Protein AF-B0SJK7-F1 (afdb_monomer_lite)

Secondary structure (DSSP, 8-state):
-PPP-----SS--EEEEEE--SGGGTT-EEEEEEEE-TTS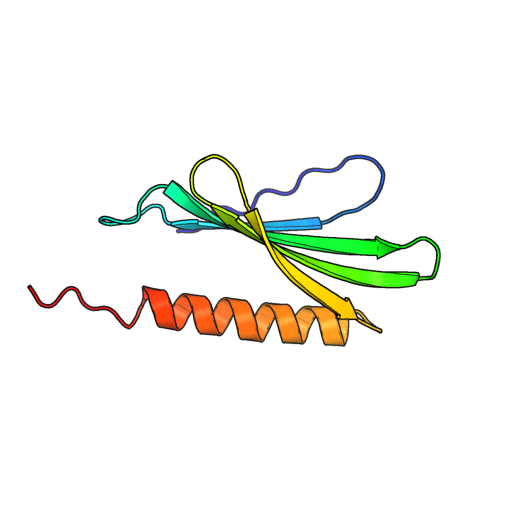-EEEEEEEESSSEEEEEEEEESSHHHHHHHHHHHHHHHHHHHHS-----

Foldseek 3Di:
DFDADFDDDDFRWGKGKGADCDDPRHQKIKMWTWHADPVRWIKIWIFIDRPDTDTDDIDIHNDPVRVVVVVVVVVVVVCCVVVVDPPPD

pLDDT: mean 76.54, std 19.17, range [30.62, 95.31]

Radius of gyration: 14.52 Å; chains: 1; bounding box: 34×27×38 Å

Structure (mmCIF, N/CA/C/O backbone):
data_AF-B0SJK7-F1
#
_entry.id   AF-B0SJK7-F1
#
loop_
_atom_site.group_PDB
_atom_site.id
_atom_site.type_symbol
_atom_site.label_atom_id
_atom_site.label_alt_id
_atom_site.label_comp_id
_atom_site.label_asym_id
_atom_site.label_entity_id
_atom_site.label_seq_id
_atom_site.pdbx_PDB_ins_code
_atom_site.Cartn_x
_atom_site.Cartn_y
_atom_site.Cartn_z
_atom_site.occupancy
_atom_site.B_iso_or_equiv
_atom_site.auth_seq_id
_atom_site.auth_comp_id
_atom_site.auth_asym_id
_atom_site.auth_atom_id
_atom_site.pdbx_PDB_model_num
ATOM 1 N N . MET A 1 1 ? -19.251 0.779 4.046 1.00 30.62 1 MET A N 1
ATOM 2 C CA . MET A 1 1 ? -19.339 1.304 2.668 1.00 30.62 1 MET A CA 1
ATOM 3 C C . MET A 1 1 ? -18.207 2.304 2.511 1.00 30.62 1 MET A C 1
ATOM 5 O O . MET A 1 1 ? -18.262 3.348 3.147 1.00 30.62 1 MET A O 1
ATOM 9 N N . TYR A 1 2 ? -17.144 1.941 1.794 1.00 34.59 2 TYR A N 1
ATOM 10 C CA . TYR A 1 2 ? -15.994 2.821 1.570 1.00 34.59 2 TYR A CA 1
ATOM 11 C C . TYR A 1 2 ? -16.210 3.600 0.267 1.00 34.59 2 TYR A C 1
ATOM 13 O O . TYR A 1 2 ? -16.620 3.013 -0.732 1.00 34.59 2 TYR A O 1
ATOM 21 N N . TYR A 1 3 ? -15.981 4.913 0.292 1.00 33.94 3 TYR A N 1
ATOM 22 C CA . TYR A 1 3 ? -16.040 5.772 -0.890 1.00 33.94 3 TYR A CA 1
ATOM 23 C C . TYR A 1 3 ? -14.638 5.905 -1.490 1.00 33.94 3 TYR A C 1
ATOM 25 O O . TYR A 1 3 ? -13.688 6.218 -0.775 1.00 33.94 3 TYR A O 1
ATOM 33 N N . PHE A 1 4 ? -14.518 5.678 -2.797 1.00 40.44 4 PHE A N 1
ATOM 34 C CA . PHE A 1 4 ? -13.285 5.891 -3.552 1.00 40.44 4 PHE A CA 1
ATOM 35 C C . PHE A 1 4 ? -13.276 7.321 -4.094 1.00 40.44 4 PHE A C 1
ATOM 37 O O . PHE A 1 4 ? -14.253 7.754 -4.702 1.00 40.44 4 PHE A O 1
ATOM 44 N N . PHE A 1 5 ? -12.190 8.057 -3.872 1.00 36.19 5 PHE A N 1
ATOM 45 C CA . PHE A 1 5 ? -12.015 9.411 -4.393 1.00 36.19 5 PHE A CA 1
ATOM 46 C C . PHE A 1 5 ? -10.760 9.452 -5.266 1.00 36.19 5 PHE A C 1
ATOM 48 O O . PHE A 1 5 ? -9.673 9.144 -4.784 1.00 36.19 5 PHE A O 1
ATOM 55 N N . PHE A 1 6 ? -10.927 9.820 -6.536 1.00 42.12 6 PHE A N 1
ATOM 56 C CA . PHE A 1 6 ? -9.847 10.032 -7.499 1.00 42.12 6 PHE A CA 1
ATOM 57 C C . PHE A 1 6 ? -9.683 11.543 -7.707 1.00 42.12 6 PHE A C 1
ATOM 59 O O . PHE A 1 6 ? -10.667 12.224 -7.992 1.00 42.12 6 PHE A O 1
ATOM 66 N N . SER A 1 7 ? -8.472 12.080 -7.557 1.00 38.31 7 SER A N 1
ATOM 67 C CA . SER A 1 7 ? -8.174 13.484 -7.874 1.00 38.31 7 SER A CA 1
ATOM 68 C C . SER A 1 7 ? -6.988 13.580 -8.828 1.00 38.31 7 SER A C 1
ATOM 70 O O . SER A 1 7 ? -5.899 13.131 -8.477 1.00 38.31 7 SER A O 1
ATOM 72 N N . ASP A 1 8 ? -7.199 14.200 -9.990 1.00 46.19 8 ASP A N 1
ATOM 73 C CA . ASP A 1 8 ? -6.178 14.464 -11.008 1.00 46.19 8 ASP A CA 1
ATOM 74 C C . ASP A 1 8 ? -5.483 15.813 -10.764 1.00 46.19 8 ASP A C 1
ATOM 76 O O . ASP A 1 8 ? -6.132 16.858 -10.837 1.00 46.19 8 ASP A O 1
ATOM 80 N N . PHE A 1 9 ? -4.162 15.823 -10.536 1.00 37.38 9 PHE A N 1
ATOM 81 C CA . PHE A 1 9 ? -3.324 17.002 -10.801 1.00 37.38 9 PHE A CA 1
ATOM 82 C C . PHE A 1 9 ? -1.836 16.626 -10.945 1.00 37.38 9 PHE A C 1
ATOM 84 O O . PHE A 1 9 ? -1.237 16.142 -9.997 1.00 37.38 9 PHE A O 1
ATOM 91 N N . TRP A 1 10 ? -1.279 16.868 -12.142 1.00 39.88 10 TRP A N 1
ATOM 92 C CA . TRP A 1 10 ? 0.137 16.915 -12.561 1.00 39.88 10 TRP A CA 1
ATOM 93 C C . TRP A 1 10 ? 1.187 16.269 -11.619 1.00 39.88 10 TRP A C 1
ATOM 95 O O . TRP A 1 10 ? 1.506 16.801 -10.561 1.00 39.88 10 TRP A O 1
ATOM 105 N N . TYR A 1 11 ? 1.824 15.193 -12.110 1.00 47.41 11 TYR A N 1
ATOM 106 C CA . TYR A 1 11 ? 2.241 13.964 -11.404 1.00 47.41 11 TYR A CA 1
ATOM 107 C C . TYR A 1 11 ? 1.028 13.079 -11.114 1.00 47.41 11 TYR A C 1
ATOM 109 O O . TYR A 1 11 ? 0.222 13.376 -10.247 1.00 47.41 11 TYR A O 1
ATOM 117 N N . SER A 1 12 ? 0.876 11.981 -11.856 1.00 57.06 12 SER A N 1
ATOM 118 C CA . SER A 1 12 ? -0.230 11.038 -11.658 1.00 57.06 12 SER A CA 1
ATOM 119 C C . SER A 1 12 ? 0.013 10.194 -10.398 1.00 57.06 12 SER A C 1
ATOM 121 O O . SER A 1 12 ? 0.228 8.989 -10.485 1.00 57.06 12 SER A O 1
ATOM 123 N N . PHE A 1 13 ? 0.065 10.823 -9.221 1.00 63.72 13 PHE A N 1
ATOM 124 C CA . PHE A 1 13 ? 0.029 10.104 -7.954 1.00 63.72 13 PHE A CA 1
ATOM 125 C C . PHE A 1 13 ? -1.420 9.712 -7.678 1.00 63.72 13 PHE A C 1
ATOM 127 O O . PHE A 1 13 ? -2.309 10.542 -7.497 1.00 63.72 13 PHE A O 1
ATOM 134 N N . MET A 1 14 ? -1.669 8.412 -7.685 1.00 83.38 14 MET A N 1
ATOM 135 C CA . MET A 1 14 ? -2.979 7.850 -7.406 1.00 83.38 14 MET A CA 1
ATOM 136 C C . MET A 1 14 ? -3.072 7.567 -5.912 1.00 83.38 14 MET A C 1
ATOM 138 O O . MET A 1 14 ? -2.121 7.101 -5.282 1.00 83.38 14 MET A O 1
ATOM 142 N N . THR A 1 15 ? -4.232 7.861 -5.331 1.00 86.00 15 THR A N 1
ATOM 143 C CA . THR A 1 15 ? -4.465 7.675 -3.899 1.00 86.00 15 THR A CA 1
ATOM 144 C C . THR A 1 15 ? -5.650 6.755 -3.670 1.00 86.00 15 THR A C 1
ATOM 146 O O . THR A 1 15 ? -6.732 6.973 -4.205 1.00 86.00 15 THR A O 1
ATOM 149 N N . ILE A 1 16 ? -5.467 5.744 -2.825 1.00 87.25 16 ILE A N 1
ATOM 150 C CA . ILE A 1 16 ? -6.537 4.884 -2.322 1.00 87.25 16 ILE A CA 1
ATOM 151 C C . ILE A 1 16 ? -6.723 5.207 -0.847 1.00 87.25 16 ILE A C 1
ATOM 153 O O . ILE A 1 16 ? -5.841 4.943 -0.032 1.00 87.25 16 ILE A O 1
ATOM 157 N N . ARG A 1 17 ? -7.874 5.771 -0.481 1.00 86.56 17 ARG A N 1
ATOM 158 C CA . ARG A 1 17 ? -8.194 6.128 0.905 1.00 86.56 17 ARG A CA 1
ATOM 159 C C . ARG A 1 17 ? -9.284 5.220 1.458 1.00 86.56 17 ARG A C 1
ATOM 161 O O . ARG A 1 17 ? -10.399 5.195 0.956 1.00 86.56 17 ARG A O 1
ATOM 168 N N . LEU A 1 18 ? -8.959 4.517 2.535 1.00 84.38 18 LEU A N 1
ATOM 169 C CA . LEU A 1 18 ? -9.879 3.689 3.302 1.00 84.38 18 LEU A CA 1
ATOM 170 C C . LEU A 1 18 ? -10.217 4.402 4.607 1.00 84.38 18 LEU A C 1
ATOM 172 O O . LEU A 1 18 ? -9.368 4.546 5.489 1.00 84.38 18 LEU A O 1
ATOM 176 N N . GLU A 1 19 ? -11.461 4.850 4.736 1.00 83.69 19 GLU A N 1
ATOM 177 C CA . GLU A 1 19 ? -11.947 5.565 5.913 1.00 83.69 19 GLU A CA 1
ATOM 178 C C . GLU A 1 19 ? -13.011 4.764 6.655 1.00 83.69 19 GLU A C 1
ATOM 180 O O . GLU A 1 19 ? -13.999 4.326 6.071 1.00 83.69 19 GLU A O 1
ATOM 185 N N . ASN A 1 20 ? -12.817 4.569 7.959 1.00 77.31 20 ASN A N 1
ATOM 186 C CA . ASN A 1 20 ? -13.810 3.894 8.773 1.00 77.31 20 ASN A CA 1
ATOM 187 C C . ASN A 1 20 ? -14.963 4.852 9.103 1.00 77.31 20 ASN A C 1
ATOM 189 O O . ASN A 1 20 ? -14.804 5.788 9.889 1.00 77.31 20 ASN A O 1
ATOM 193 N N . SER A 1 21 ? -16.132 4.570 8.533 1.00 72.31 21 SER A N 1
ATOM 194 C CA . SER A 1 21 ? -17.366 5.327 8.746 1.00 72.31 21 SER A CA 1
ATOM 195 C C . SER A 1 21 ? -18.265 4.751 9.853 1.00 72.31 21 SER A C 1
ATOM 197 O O . SER A 1 21 ? -19.393 5.209 10.018 1.00 72.31 21 SER A O 1
ATOM 199 N N . THR A 1 22 ? -17.823 3.725 10.593 1.00 66.00 22 THR A N 1
ATOM 200 C CA . THR A 1 22 ? -18.671 2.953 11.523 1.00 66.00 22 THR A CA 1
ATOM 201 C C . THR A 1 22 ? -18.033 2.729 12.903 1.00 66.00 22 THR A C 1
ATOM 203 O O . THR A 1 22 ? -16.816 2.630 13.060 1.00 66.00 22 THR A O 1
ATOM 206 N N . GLY A 1 23 ? -18.876 2.626 13.937 1.00 65.94 23 GLY A N 1
ATOM 207 C CA . GLY A 1 23 ? -18.472 2.261 15.300 1.00 65.94 23 GLY A CA 1
ATOM 208 C C . GLY A 1 23 ? -17.616 3.302 16.044 1.00 65.94 23 GLY A C 1
ATOM 209 O O . GLY A 1 23 ? -17.506 4.464 15.658 1.00 65.94 23 GLY A O 1
ATOM 210 N N . ARG A 1 24 ? -16.974 2.869 17.145 1.00 65.00 24 ARG A N 1
ATOM 211 C CA . ARG A 1 24 ? -16.154 3.726 18.037 1.00 65.00 24 ARG A CA 1
ATOM 212 C C . ARG A 1 24 ? -14.887 4.300 17.379 1.00 65.00 24 ARG A C 1
ATOM 214 O O . ARG A 1 24 ? -14.275 5.204 17.93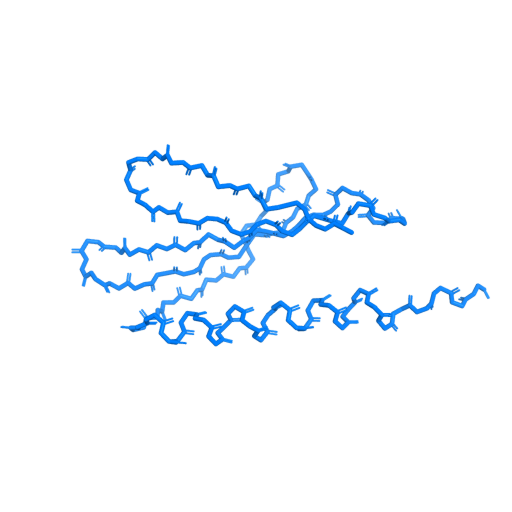8 1.00 65.00 24 ARG A O 1
ATOM 221 N N . ARG A 1 25 ? -14.470 3.776 16.219 1.00 66.75 25 ARG A N 1
ATOM 222 C CA . ARG A 1 25 ? -13.278 4.216 15.462 1.00 66.75 25 ARG A CA 1
ATOM 223 C C . ARG A 1 25 ?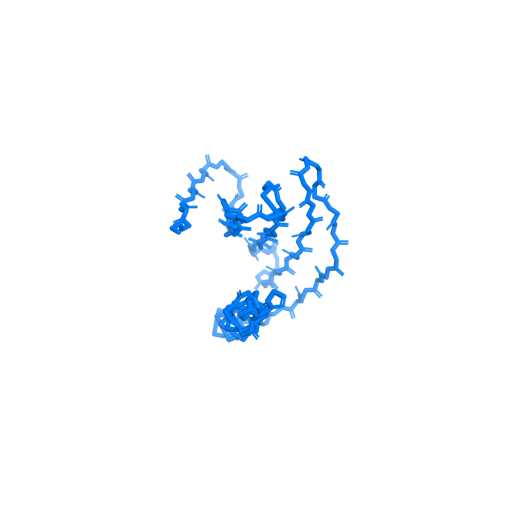 -13.620 5.120 14.269 1.00 66.75 25 ARG A C 1
ATOM 225 O O . ARG A 1 25 ? -12.773 5.315 13.399 1.00 66.75 25 ARG A O 1
ATOM 232 N N . SER A 1 26 ? -14.830 5.679 14.253 1.00 69.00 26 SER A N 1
ATOM 233 C CA . SER A 1 26 ? -15.288 6.598 13.211 1.00 69.00 26 SER A CA 1
ATOM 234 C C . SER A 1 26 ? -14.330 7.784 12.999 1.00 69.00 26 SER A C 1
ATOM 236 O O . SER A 1 26 ? -13.846 8.415 13.955 1.00 69.00 26 SER A O 1
ATOM 238 N N . GLY A 1 27 ? -14.030 8.043 11.724 1.00 74.75 27 GLY A N 1
ATOM 239 C CA . GLY A 1 27 ? -13.116 9.082 11.247 1.00 74.75 27 GLY A CA 1
ATOM 240 C C . GLY A 1 27 ? -11.645 8.665 11.200 1.00 74.75 27 GLY A C 1
ATOM 241 O O . GLY A 1 27 ? -10.801 9.461 10.800 1.00 74.75 27 GLY A O 1
ATOM 242 N N . ARG A 1 28 ? -11.285 7.440 11.616 1.00 83.19 28 ARG A N 1
ATOM 243 C CA . ARG A 1 28 ? -9.928 6.921 11.392 1.00 83.19 28 ARG A CA 1
ATOM 244 C C . ARG A 1 28 ? -9.796 6.469 9.943 1.00 83.19 28 ARG A C 1
ATOM 246 O O . ARG A 1 28 ? -10.628 5.708 9.454 1.00 83.19 28 ARG A O 1
ATOM 253 N N . PHE A 1 29 ? -8.715 6.873 9.293 1.00 87.00 29 PHE A N 1
ATOM 254 C CA . PHE A 1 29 ? -8.429 6.506 7.917 1.00 87.00 29 PHE A CA 1
ATOM 255 C C . PHE A 1 29 ? -7.033 5.925 7.763 1.00 87.00 29 PHE A C 1
ATOM 257 O O . PHE A 1 29 ? -6.136 6.109 8.601 1.00 87.00 29 PHE A O 1
ATOM 264 N N . VAL A 1 30 ? -6.860 5.260 6.629 1.00 89.38 30 VAL A N 1
ATOM 265 C CA . VAL A 1 30 ? -5.561 4.986 6.043 1.00 89.38 30 VAL A CA 1
ATOM 266 C C . VAL A 1 30 ? -5.610 5.277 4.556 1.00 89.38 30 VAL A C 1
ATOM 268 O O . VAL A 1 30 ? -6.562 4.900 3.883 1.00 89.38 30 VAL A O 1
ATOM 271 N N . ALA A 1 31 ? -4.584 5.958 4.065 1.00 90.25 31 ALA A N 1
ATOM 272 C CA . ALA A 1 31 ? -4.395 6.230 2.655 1.00 90.25 31 ALA A CA 1
ATOM 273 C C . ALA A 1 31 ? -3.148 5.517 2.125 1.00 90.25 31 ALA A C 1
ATOM 275 O O . ALA A 1 31 ? -2.151 5.377 2.835 1.00 90.25 31 ALA A O 1
ATOM 276 N N . TYR A 1 32 ? -3.231 5.087 0.878 1.00 91.62 32 TYR A N 1
ATOM 277 C CA . TYR A 1 32 ? -2.149 4.538 0.083 1.00 91.62 32 TYR A CA 1
ATOM 278 C C . TYR A 1 32 ? -1.932 5.469 -1.089 1.00 91.62 32 TYR A C 1
ATOM 280 O O . TYR A 1 32 ? -2.820 5.610 -1.923 1.00 91.62 32 TYR A O 1
ATOM 288 N N . GLU A 1 33 ? -0.776 6.104 -1.141 1.00 92.31 33 GLU A N 1
ATOM 289 C CA . GLU A 1 33 ? -0.389 6.972 -2.245 1.00 92.31 33 GLU A CA 1
ATOM 290 C C . GLU A 1 33 ? 0.672 6.249 -3.053 1.00 92.31 33 GLU A C 1
ATOM 292 O O . GLU A 1 33 ? 1.694 5.839 -2.498 1.00 92.31 33 GLU A O 1
ATOM 297 N N . TYR A 1 34 ? 0.436 6.072 -4.344 1.00 91.44 34 TYR A N 1
ATOM 298 C CA . TYR A 1 34 ? 1.397 5.441 -5.231 1.00 91.44 34 TYR A CA 1
ATOM 299 C C . TYR A 1 34 ? 1.585 6.241 -6.504 1.00 91.44 34 TYR A C 1
ATOM 301 O O . TYR A 1 34 ? 0.713 6.993 -6.938 1.00 91.44 34 TYR A O 1
ATOM 309 N N . GLY A 1 35 ? 2.746 6.054 -7.107 1.00 90.75 35 GLY A N 1
ATOM 310 C CA . GLY A 1 35 ? 3.102 6.684 -8.361 1.00 90.75 35 GLY A CA 1
ATOM 311 C C . GLY A 1 35 ? 4.440 6.171 -8.856 1.00 90.75 35 GLY A C 1
ATOM 312 O O . GLY A 1 35 ? 5.073 5.319 -8.231 1.00 90.75 35 GLY A O 1
ATOM 313 N N . GLU A 1 36 ? 4.857 6.718 -9.983 1.00 89.81 36 GLU A N 1
ATOM 314 C CA . GLU A 1 36 ? 6.135 6.436 -10.619 1.00 89.81 36 GLU A CA 1
ATOM 315 C C . GLU A 1 36 ? 7.050 7.651 -10.448 1.00 89.81 36 GLU A C 1
ATOM 317 O O . GLU A 1 36 ? 6.595 8.799 -10.518 1.00 89.81 36 GLU A O 1
ATOM 322 N N . ASP A 1 37 ? 8.324 7.414 -10.148 1.00 85.69 37 ASP A N 1
ATOM 323 C CA . ASP A 1 37 ? 9.325 8.476 -10.113 1.00 85.69 37 ASP A CA 1
ATOM 324 C C . ASP A 1 37 ? 9.901 8.777 -11.509 1.00 85.69 37 ASP A C 1
ATOM 326 O O . ASP A 1 37 ? 9.539 8.166 -12.512 1.00 85.69 37 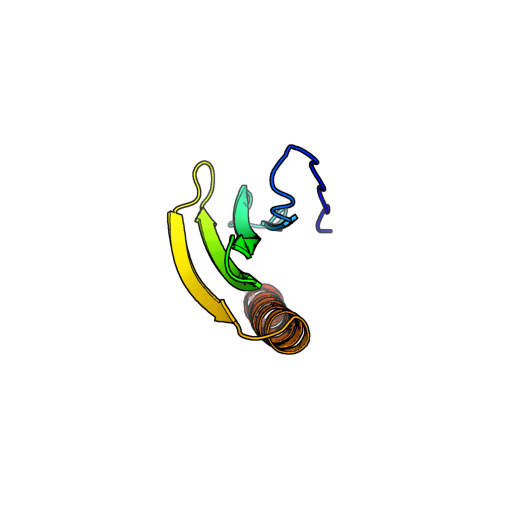ASP A O 1
ATOM 330 N N . LEU A 1 38 ? 10.828 9.738 -11.585 1.00 84.19 38 LEU A N 1
ATOM 331 C CA . LEU A 1 38 ? 11.469 10.136 -12.847 1.00 84.19 38 LEU A CA 1
ATOM 332 C C . LEU A 1 38 ? 12.344 9.036 -13.476 1.00 84.19 38 LEU A C 1
ATOM 334 O O . LEU A 1 38 ? 12.795 9.193 -14.608 1.00 84.19 38 LEU A O 1
ATOM 338 N N . PHE A 1 39 ? 12.611 7.953 -12.747 1.00 85.12 39 PHE A N 1
ATOM 339 C CA . PHE A 1 39 ? 13.449 6.834 -13.169 1.00 85.12 39 PHE A CA 1
ATOM 340 C C . PHE A 1 39 ? 12.636 5.561 -13.427 1.00 85.12 39 PHE A C 1
ATOM 342 O O . PHE A 1 39 ? 13.218 4.499 -13.641 1.00 85.12 39 PHE A O 1
ATOM 349 N N . GLY A 1 40 ? 11.306 5.652 -13.401 1.00 83.56 40 GLY A N 1
ATOM 350 C CA . GLY A 1 40 ? 10.412 4.525 -13.630 1.00 83.56 40 GLY A CA 1
ATOM 351 C C . GLY A 1 40 ? 10.238 3.587 -12.434 1.00 83.56 40 GLY A C 1
ATOM 352 O O . GLY A 1 40 ? 9.687 2.497 -12.570 1.00 83.56 40 GLY A O 1
ATOM 353 N N . THR A 1 41 ? 10.720 3.972 -11.248 1.00 88.62 41 THR A N 1
ATOM 354 C CA . THR A 1 41 ? 10.525 3.179 -10.030 1.00 88.62 41 THR A CA 1
ATOM 355 C C . THR A 1 41 ? 9.165 3.498 -9.431 1.00 88.62 41 THR A C 1
ATOM 357 O O . THR A 1 41 ? 8.841 4.660 -9.169 1.00 88.62 41 THR A O 1
ATOM 360 N N . LEU A 1 42 ? 8.378 2.461 -9.148 1.00 92.44 42 LEU A N 1
ATOM 361 C CA . LEU A 1 42 ? 7.106 2.628 -8.462 1.00 92.44 42 LEU A CA 1
ATOM 362 C C . LEU A 1 42 ? 7.333 2.795 -6.963 1.00 92.44 42 LEU A C 1
ATOM 364 O O . LEU A 1 42 ? 8.097 2.060 -6.335 1.00 92.44 42 LEU A O 1
ATOM 368 N N . TYR A 1 43 ? 6.625 3.742 -6.366 1.00 92.50 43 TYR A N 1
ATOM 369 C CA . TYR A 1 43 ? 6.585 3.914 -4.923 1.00 92.50 43 TYR A CA 1
ATOM 370 C C . TYR A 1 43 ? 5.173 3.713 -4.397 1.00 92.50 43 TYR A C 1
ATOM 372 O O . TYR A 1 43 ? 4.187 3.983 -5.078 1.00 92.50 43 TYR A O 1
ATOM 380 N N . LEU A 1 44 ? 5.092 3.268 -3.149 1.00 94.06 44 LEU A N 1
ATOM 381 C CA . LEU A 1 44 ? 3.857 3.189 -2.385 1.00 94.06 44 LEU A CA 1
ATOM 382 C C . LEU A 1 44 ? 4.128 3.751 -0.991 1.00 94.06 44 LEU A C 1
ATOM 384 O O . LEU A 1 44 ? 5.006 3.267 -0.282 1.00 94.06 44 LEU A O 1
ATOM 388 N N . ASN A 1 45 ? 3.370 4.760 -0.588 1.00 94.06 45 ASN A N 1
ATOM 389 C CA . ASN A 1 45 ? 3.411 5.358 0.737 1.00 94.06 45 ASN A CA 1
ATOM 390 C C . ASN A 1 45 ? 2.104 5.043 1.465 1.00 94.06 45 ASN A C 1
ATOM 392 O O . ASN A 1 45 ? 1.018 5.264 0.933 1.00 94.06 45 ASN A O 1
ATOM 396 N N . LYS A 1 46 ? 2.195 4.564 2.704 1.00 93.50 46 LYS A N 1
ATOM 397 C CA . LYS A 1 46 ? 1.033 4.287 3.556 1.00 93.50 46 LYS A CA 1
ATOM 398 C C . LYS A 1 46 ? 0.939 5.313 4.665 1.00 93.50 46 LYS A C 1
ATOM 400 O O . LYS A 1 46 ? 1.857 5.460 5.471 1.00 93.50 46 LYS A O 1
ATOM 405 N N . PHE A 1 47 ? -0.216 5.947 4.772 1.00 91.75 47 PHE A N 1
ATOM 406 C CA . PHE A 1 47 ? -0.535 6.936 5.791 1.00 91.75 47 PHE A CA 1
ATOM 407 C C . PHE A 1 47 ? -1.654 6.427 6.685 1.00 91.75 47 PHE A C 1
ATOM 409 O O . PHE A 1 47 ? -2.608 5.852 6.185 1.00 91.75 47 PHE A O 1
ATOM 416 N N . SER A 1 48 ? -1.614 6.682 7.991 1.00 89.81 48 SER A N 1
ATOM 417 C CA . SER A 1 48 ? -2.789 6.510 8.859 1.00 89.81 48 SER A CA 1
ATOM 418 C C . SER A 1 48 ? -2.998 7.733 9.726 1.00 89.81 48 SER A C 1
ATOM 420 O O . SER A 1 48 ? -2.041 8.354 10.190 1.00 89.81 48 SER A O 1
ATOM 422 N N . GLY A 1 49 ? -4.259 8.070 9.970 1.00 88.00 49 GLY A N 1
ATOM 423 C CA . GLY A 1 49 ? -4.610 9.198 10.813 1.00 88.00 49 GLY A CA 1
ATOM 424 C C . GLY A 1 49 ? -6.100 9.287 11.093 1.00 88.00 49 GLY A C 1
ATOM 425 O O . GLY A 1 49 ? -6.852 8.344 10.848 1.00 88.00 49 GLY A O 1
ATOM 426 N N . ARG A 1 50 ? -6.506 10.438 11.634 1.00 79.75 50 ARG A N 1
ATOM 427 C CA . ARG A 1 50 ? -7.913 10.821 11.821 1.00 79.75 50 ARG A CA 1
ATOM 428 C C . ARG A 1 50 ? -8.214 12.111 11.058 1.00 79.75 50 ARG A C 1
ATOM 430 O O . ARG A 1 50 ? -8.975 12.091 10.108 1.00 79.75 50 ARG A O 1
ATOM 437 N N . GLU A 1 51 ? -7.506 13.190 11.389 1.00 73.62 51 GLU A N 1
ATOM 438 C CA . GLU A 1 51 ? -7.539 14.454 10.628 1.00 73.62 51 GLU A CA 1
ATOM 439 C C . GLU A 1 51 ? -6.309 14.622 9.733 1.00 73.62 51 GLU A C 1
ATOM 441 O O . GLU A 1 51 ? -6.427 14.891 8.542 1.00 73.62 51 GLU A O 1
ATOM 446 N N . LYS A 1 52 ? -5.113 14.417 10.297 1.00 77.56 52 LYS A N 1
ATOM 447 C CA . LYS A 1 52 ? -3.843 14.432 9.564 1.00 77.56 52 LYS A CA 1
ATOM 448 C C . LYS A 1 52 ? -3.266 13.026 9.501 1.00 77.56 52 LYS A C 1
ATOM 450 O O . LYS A 1 52 ? -3.230 12.320 10.510 1.00 77.56 52 LYS A O 1
ATOM 455 N N . GLY A 1 53 ? -2.837 12.624 8.310 1.00 82.69 53 GLY A N 1
ATOM 456 C CA . GLY A 1 53 ? -2.183 11.341 8.087 1.00 82.69 53 GLY A CA 1
ATOM 457 C C . GLY A 1 53 ? -0.727 11.410 8.521 1.00 82.69 53 GLY A C 1
ATOM 458 O O . GLY A 1 53 ? -0.009 12.332 8.144 1.00 82.69 53 GLY A O 1
ATOM 459 N N . ARG A 1 54 ? -0.277 10.426 9.298 1.00 91.88 54 ARG A N 1
ATOM 460 C CA . ARG A 1 54 ? 1.147 10.170 9.505 1.00 91.88 54 ARG A CA 1
ATOM 461 C C . ARG A 1 54 ? 1.575 9.078 8.543 1.00 91.88 54 ARG A C 1
ATOM 463 O O . ARG A 1 54 ? 0.917 8.046 8.460 1.00 91.88 54 ARG A O 1
ATOM 470 N N . LEU A 1 55 ? 2.690 9.299 7.864 1.00 92.69 55 LEU A N 1
ATOM 471 C CA . LEU A 1 55 ? 3.369 8.279 7.082 1.00 92.69 55 LEU A CA 1
ATOM 472 C C . LEU A 1 55 ? 3.846 7.153 8.007 1.00 92.69 55 LEU A C 1
ATOM 474 O O . LEU A 1 55 ? 4.601 7.396 8.949 1.00 92.69 55 LEU A O 1
ATOM 478 N N . ILE A 1 56 ? 3.360 5.945 7.755 1.00 93.12 56 ILE A N 1
ATOM 479 C CA . ILE A 1 56 ? 3.653 4.750 8.546 1.00 93.12 56 ILE A CA 1
ATOM 480 C C . ILE A 1 56 ? 4.631 3.845 7.819 1.00 93.12 56 ILE A C 1
ATOM 482 O O . ILE A 1 56 ? 5.472 3.240 8.473 1.00 93.12 56 ILE A O 1
ATOM 486 N N . ASP A 1 57 ? 4.519 3.751 6.496 1.00 94.00 57 ASP A N 1
ATOM 487 C CA . ASP A 1 57 ? 5.317 2.800 5.734 1.00 94.00 57 ASP A CA 1
ATOM 488 C C . ASP A 1 57 ? 5.582 3.278 4.307 1.00 94.00 57 ASP A C 1
ATOM 490 O O . ASP A 1 57 ? 4.851 4.130 3.782 1.00 94.00 57 ASP A O 1
ATOM 494 N N . LYS A 1 58 ? 6.639 2.730 3.704 1.00 94.69 58 LYS A N 1
ATOM 495 C CA . LYS A 1 58 ? 7.075 3.020 2.340 1.00 94.69 58 LYS A CA 1
ATOM 496 C C . LYS A 1 58 ? 7.594 1.770 1.648 1.00 94.69 58 LYS A C 1
ATOM 498 O O . LYS A 1 58 ? 8.479 1.096 2.165 1.00 94.69 58 LYS A O 1
ATOM 503 N N . TRP A 1 59 ? 7.171 1.578 0.406 1.00 95.31 59 TRP A N 1
ATOM 504 C CA . TRP A 1 59 ? 7.729 0.572 -0.488 1.00 95.31 59 TRP A CA 1
ATOM 505 C C . TRP A 1 59 ? 8.291 1.218 -1.746 1.00 95.31 59 TRP A C 1
ATOM 507 O O . TRP A 1 59 ? 7.741 2.190 -2.267 1.00 95.31 59 TRP A O 1
ATOM 517 N N . ARG A 1 60 ? 9.386 0.635 -2.234 1.00 93.50 60 ARG A N 1
ATOM 518 C CA . ARG A 1 60 ? 9.887 0.812 -3.597 1.00 93.50 60 ARG A CA 1
ATOM 519 C C . ARG A 1 60 ? 9.682 -0.497 -4.333 1.00 93.50 60 ARG A C 1
ATOM 521 O O . ARG A 1 60 ? 10.021 -1.555 -3.808 1.00 93.50 60 ARG A O 1
ATOM 528 N N . LEU A 1 61 ? 9.083 -0.409 -5.504 1.00 92.69 61 LEU A N 1
ATOM 529 C CA . LEU A 1 61 ? 8.546 -1.533 -6.243 1.00 92.69 61 LEU A CA 1
ATOM 530 C C . LEU A 1 61 ? 9.055 -1.452 -7.678 1.00 92.69 61 LEU A C 1
ATOM 532 O O . LEU A 1 61 ? 9.172 -0.370 -8.251 1.00 92.69 61 LEU A O 1
ATOM 536 N N . ASN A 1 62 ? 9.367 -2.614 -8.239 1.00 88.69 62 ASN A N 1
ATOM 537 C CA . ASN A 1 62 ? 9.994 -2.702 -9.555 1.00 88.69 62 ASN A CA 1
ATOM 538 C C . ASN A 1 62 ? 8.971 -2.670 -10.697 1.00 88.69 62 ASN A C 1
ATOM 540 O O . ASN A 1 62 ? 9.330 -2.380 -11.831 1.00 88.69 62 ASN A O 1
ATOM 544 N N . ASP A 1 63 ? 7.715 -3.020 -10.413 1.00 90.19 63 ASP A N 1
ATOM 545 C CA . ASP A 1 63 ? 6.681 -3.212 -11.423 1.00 90.19 63 ASP A CA 1
ATOM 546 C C . ASP A 1 63 ? 5.268 -3.101 -10.828 1.00 90.19 63 ASP A C 1
ATOM 548 O O . ASP A 1 63 ? 5.054 -3.223 -9.614 1.00 90.19 63 ASP A O 1
ATOM 552 N N . LEU A 1 64 ? 4.289 -2.879 -11.706 1.00 88.88 64 LEU A N 1
ATOM 553 C CA . LEU A 1 64 ? 2.885 -2.701 -11.336 1.00 88.88 64 LEU A CA 1
ATOM 554 C C . LEU A 1 64 ? 2.286 -3.950 -10.670 1.00 88.88 64 LEU A C 1
ATOM 556 O O . LEU A 1 64 ? 1.440 -3.834 -9.784 1.00 88.88 64 LEU A O 1
ATOM 560 N N . GLY A 1 65 ? 2.734 -5.148 -11.049 1.00 92.88 65 GLY A N 1
ATOM 561 C CA . GLY A 1 65 ? 2.289 -6.395 -10.430 1.00 92.88 65 GLY A CA 1
ATOM 562 C C . GLY A 1 65 ? 2.710 -6.482 -8.964 1.00 92.88 65 GLY A C 1
ATOM 563 O O . GLY A 1 65 ? 1.905 -6.862 -8.111 1.00 92.88 65 GLY A O 1
ATOM 564 N N . SER A 1 66 ? 3.937 -6.064 -8.649 1.00 92.75 66 SER A N 1
ATOM 565 C CA . SER A 1 66 ? 4.416 -5.943 -7.269 1.00 92.75 66 SER A CA 1
ATOM 566 C C . SER A 1 66 ? 3.576 -4.949 -6.456 1.00 92.75 66 SER A C 1
ATOM 568 O O . SER A 1 66 ? 3.216 -5.247 -5.317 1.00 92.75 66 SER A O 1
ATOM 570 N N . LEU A 1 67 ? 3.189 -3.812 -7.045 1.00 91.88 67 LEU A N 1
ATOM 571 C CA . LEU A 1 67 ? 2.289 -2.842 -6.406 1.00 91.88 67 LEU A CA 1
ATOM 572 C C . LEU A 1 67 ? 0.922 -3.441 -6.078 1.00 91.88 67 LEU A C 1
ATOM 574 O O . LEU A 1 67 ? 0.468 -3.332 -4.939 1.00 91.88 67 LEU A O 1
ATOM 578 N N . ILE A 1 68 ? 0.293 -4.102 -7.049 1.00 91.69 68 ILE A N 1
ATOM 579 C CA . ILE A 1 68 ? -1.030 -4.708 -6.867 1.00 91.69 68 ILE A CA 1
ATOM 580 C C . ILE A 1 68 ? -0.992 -5.757 -5.751 1.00 91.69 68 ILE A C 1
ATOM 582 O O . ILE A 1 68 ? -1.864 -5.745 -4.891 1.00 91.69 68 ILE A O 1
ATOM 586 N N . ARG A 1 69 ? 0.038 -6.612 -5.698 1.00 94.62 69 ARG A N 1
ATOM 587 C CA . ARG A 1 69 ? 0.169 -7.647 -4.653 1.00 94.62 69 ARG A CA 1
ATOM 588 C C . ARG A 1 69 ? 0.316 -7.065 -3.249 1.00 94.62 69 ARG A C 1
ATOM 590 O O . ARG A 1 69 ? -0.265 -7.596 -2.303 1.00 94.62 69 ARG A O 1
ATOM 597 N N . VAL A 1 70 ? 1.096 -5.991 -3.102 1.00 94.12 70 VAL A N 1
ATOM 598 C CA . VAL A 1 70 ? 1.259 -5.318 -1.804 1.00 94.12 70 VAL A CA 1
ATOM 599 C C . VAL A 1 70 ? -0.051 -4.660 -1.376 1.00 94.12 70 VAL A C 1
ATOM 601 O O . VAL A 1 70 ? -0.442 -4.796 -0.217 1.00 94.12 70 VAL A O 1
ATOM 604 N N . LEU A 1 71 ? -0.746 -3.990 -2.302 1.00 91.69 71 LEU A N 1
ATOM 605 C CA . LEU A 1 71 ? -2.057 -3.397 -2.036 1.00 91.69 71 LEU A CA 1
ATOM 606 C C . LEU A 1 71 ? -3.087 -4.456 -1.635 1.00 91.69 71 LEU A C 1
ATOM 608 O O . LEU A 1 71 ? -3.755 -4.271 -0.625 1.00 91.69 71 LEU A O 1
ATOM 612 N N . ASP A 1 72 ? -3.172 -5.558 -2.378 1.00 92.25 72 ASP A N 1
ATOM 613 C CA . ASP A 1 72 ? -4.086 -6.671 -2.108 1.00 92.25 72 ASP A CA 1
ATOM 614 C C . ASP A 1 72 ? -3.867 -7.227 -0.696 1.00 92.25 72 ASP A C 1
ATOM 616 O O . ASP A 1 72 ? -4.758 -7.162 0.147 1.00 92.25 72 ASP A O 1
ATOM 620 N N . THR A 1 73 ? -2.624 -7.604 -0.377 1.00 92.12 73 THR A N 1
ATOM 621 C CA . THR A 1 73 ? -2.251 -8.125 0.949 1.00 92.12 73 THR A CA 1
ATOM 622 C C . THR A 1 73 ? -2.630 -7.159 2.073 1.00 92.12 73 THR A C 1
ATOM 624 O O . THR A 1 73 ? -3.169 -7.550 3.108 1.00 92.12 73 THR A O 1
ATOM 627 N N . GLU A 1 74 ? -2.328 -5.873 1.905 1.00 90.12 74 GLU A N 1
ATOM 628 C CA . GLU A 1 74 ? -2.532 -4.887 2.956 1.00 90.12 74 GLU A CA 1
ATOM 629 C C . GLU A 1 74 ? -4.008 -4.472 3.106 1.00 90.12 74 GLU A C 1
ATOM 631 O O . GLU A 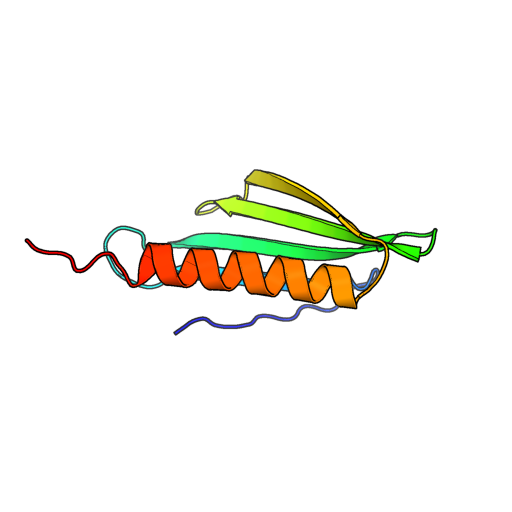1 74 ? -4.426 -4.134 4.220 1.00 90.12 74 GLU A O 1
ATOM 636 N N . ILE A 1 75 ? -4.796 -4.513 2.028 1.00 85.69 75 ILE A N 1
ATOM 637 C CA . ILE A 1 75 ? -6.248 -4.313 2.074 1.00 85.69 75 ILE A CA 1
ATOM 638 C C . ILE A 1 75 ? -6.918 -5.525 2.727 1.00 85.69 75 ILE A C 1
ATOM 640 O O . ILE A 1 75 ? -7.677 -5.328 3.673 1.00 85.69 75 ILE A O 1
ATOM 644 N N . SER A 1 76 ? -6.577 -6.755 2.335 1.00 86.75 76 SER A N 1
ATOM 645 C CA . SER A 1 76 ? -7.126 -7.970 2.955 1.00 86.75 76 SER A CA 1
ATOM 646 C C . SER A 1 76 ? -6.836 -8.022 4.456 1.00 86.75 76 SER A C 1
ATOM 648 O O . SER A 1 76 ? -7.753 -8.159 5.262 1.00 86.75 76 SER A O 1
ATOM 650 N N . ARG A 1 77 ? -5.585 -7.760 4.863 1.00 85.94 77 ARG A N 1
ATOM 651 C CA . ARG A 1 77 ? -5.186 -7.685 6.283 1.00 85.94 77 ARG A CA 1
ATOM 652 C C . ARG A 1 77 ? -6.022 -6.670 7.072 1.00 85.94 77 ARG A C 1
ATOM 654 O O . ARG A 1 77 ? -6.322 -6.853 8.248 1.00 85.94 77 ARG A O 1
ATOM 661 N N . ARG A 1 78 ? -6.381 -5.555 6.437 1.00 78.38 78 ARG A N 1
ATOM 662 C CA . ARG A 1 78 ? -7.215 -4.498 7.028 1.00 78.38 78 ARG A CA 1
ATOM 663 C C . ARG A 1 78 ? -8.672 -4.878 7.142 1.00 78.38 78 ARG A C 1
ATOM 665 O O . ARG A 1 78 ? -9.329 -4.448 8.091 1.00 78.38 78 ARG A O 1
ATOM 672 N N . GLU A 1 79 ? -9.185 -5.578 6.148 1.00 77.44 79 GLU A N 1
ATOM 673 C CA . GLU A 1 79 ? -10.531 -6.114 6.193 1.00 77.44 79 GLU A CA 1
ATOM 674 C C . GLU A 1 79 ? -10.633 -7.109 7.346 1.00 77.44 79 GLU A C 1
ATOM 676 O O . GLU A 1 79 ? -11.482 -6.909 8.208 1.00 77.44 79 GLU A O 1
ATOM 681 N N . GLU A 1 80 ? -9.699 -8.050 7.475 1.00 78.69 80 GLU A N 1
ATOM 682 C CA . GLU A 1 80 ? -9.621 -8.979 8.613 1.00 78.69 80 GLU A CA 1
ATOM 683 C C . GLU A 1 80 ? -9.590 -8.240 9.964 1.00 78.69 80 GLU A C 1
ATOM 685 O O . GLU A 1 80 ? -10.430 -8.481 10.832 1.00 78.69 80 GLU A O 1
ATOM 690 N N . GLU A 1 81 ? -8.711 -7.240 10.128 1.00 72.69 81 GLU A N 1
ATOM 691 C CA . GLU A 1 81 ? -8.622 -6.431 11.357 1.00 72.69 81 GLU A CA 1
ATOM 692 C C . GLU A 1 81 ? -9.934 -5.721 11.747 1.00 72.69 81 GLU A C 1
ATOM 694 O O . GLU A 1 81 ? -10.145 -5.426 12.933 1.00 72.69 81 GLU A O 1
ATOM 699 N N . ASN A 1 82 ? -10.783 -5.379 10.770 1.00 67.00 82 ASN A N 1
ATOM 7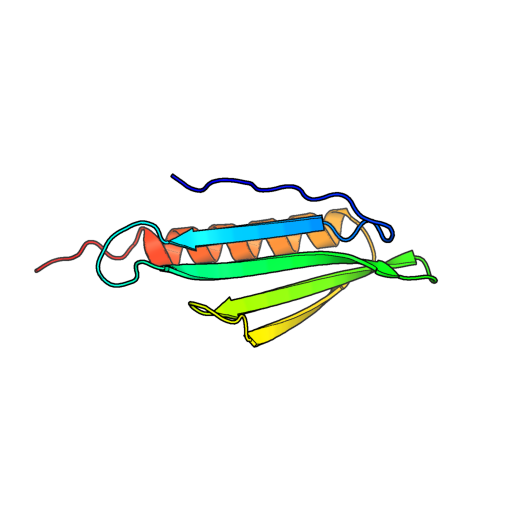00 C CA . ASN A 1 82 ? -12.038 -4.660 10.997 1.00 67.00 82 ASN A CA 1
ATOM 701 C C . ASN A 1 82 ? -13.274 -5.577 11.027 1.00 67.00 82 ASN A C 1
ATOM 703 O O . ASN A 1 82 ? -14.218 -5.244 11.743 1.00 67.00 82 ASN A O 1
ATOM 707 N N . TYR A 1 83 ? -13.280 -6.702 10.304 1.00 56.28 83 TYR A N 1
ATOM 708 C CA . TYR A 1 83 ? -14.387 -7.666 10.265 1.00 56.28 83 TYR A CA 1
ATOM 709 C C . TYR A 1 83 ? -14.306 -8.709 11.392 1.00 56.28 83 TYR A C 1
ATOM 711 O O . TYR A 1 83 ? -15.340 -9.058 11.956 1.00 56.28 83 TYR A O 1
ATOM 719 N N . GLU A 1 84 ? -13.113 -9.156 11.804 1.00 50.62 84 GLU A N 1
ATOM 720 C CA . GLU A 1 84 ? -12.958 -10.198 12.839 1.00 50.62 84 GLU A CA 1
ATOM 721 C C . GLU A 1 84 ? -13.052 -9.686 14.284 1.00 50.62 84 GLU A C 1
ATOM 723 O O . GLU A 1 84 ? -12.759 -10.403 15.240 1.00 50.62 84 GLU A O 1
ATOM 728 N N . ARG A 1 85 ? -13.506 -8.448 14.492 1.00 47.81 85 ARG A N 1
ATOM 729 C CA . ARG A 1 85 ? -13.949 -7.999 15.815 1.00 47.81 85 ARG A CA 1
ATOM 730 C C . ARG A 1 85 ? -15.471 -7.931 15.849 1.00 47.81 85 ARG A C 1
ATOM 732 O O . ARG A 1 85 ? -16.013 -6.823 15.794 1.00 47.81 85 ARG A O 1
ATOM 739 N N . PRO A 1 86 ? -16.184 -9.063 16.013 1.00 44.09 86 PRO A N 1
ATOM 740 C CA . PRO A 1 86 ? -17.497 -8.974 16.610 1.00 44.09 86 PRO A CA 1
ATOM 741 C C . PRO A 1 86 ? -17.302 -8.292 17.966 1.00 44.09 86 PRO A C 1
ATOM 743 O O . PRO A 1 86 ? -16.503 -8.720 18.802 1.00 44.09 86 PRO A O 1
ATOM 746 N N . LEU A 1 87 ? -17.984 -7.162 18.138 1.00 52.62 87 LEU A N 1
ATOM 747 C CA . LEU A 1 87 ? -18.207 -6.529 19.427 1.00 52.62 87 LEU A CA 1
ATOM 748 C C . LEU A 1 87 ? -19.025 -7.514 20.271 1.00 52.62 87 LEU A C 1
ATOM 750 O O . LEU A 1 87 ? -20.230 -7.345 20.422 1.00 52.62 87 LEU A O 1
ATOM 754 N N . PHE A 1 88 ? -18.399 -8.579 20.766 1.00 44.62 88 PHE A N 1
ATOM 755 C CA . PHE A 1 88 ? -18.970 -9.307 21.881 1.00 44.62 88 PHE A CA 1
ATOM 756 C C . PHE A 1 88 ? -18.822 -8.402 23.096 1.00 44.62 88 PHE A C 1
ATOM 758 O O . PHE A 1 88 ? -17.727 -7.945 23.440 1.00 44.62 88 PHE A O 1
ATOM 765 N N . HIS A 1 89 ? -20.000 -8.022 23.571 1.00 44.84 89 HIS A N 1
ATOM 766 C CA . HIS A 1 89 ? -20.271 -6.993 24.547 1.00 44.84 89 HIS A CA 1
ATOM 767 C C . HIS A 1 89 ? -19.983 -7.476 25.965 1.00 44.84 89 HIS A C 1
ATOM 769 O O . HIS A 1 89 ? -20.142 -8.692 26.210 1.00 44.84 89 HIS A O 1
#

Organism: Leptospira biflexa serovar Patoc (strain Patoc 1 / ATCC 23582 / Paris) (NCBI:txid456481)

Sequence (89 aa):
MYYFFFSDFWYSFMTIRLENSTGRRSGRFVAYEYGEDLFGTLYLNKFSGREKGRLIDKWRLNDLGSLIRVLDTEISRREEENYERPLFH